Protein AF-A0A645F426-F1 (afdb_monomer)

Organism: NCBI:txid1076179

Secondary structure (DSSP, 8-state):
--SEEEEEEE-TTS-EEEEEEES---SS----EEEEETTEEEEES-SSS-SEEEEETTS-EEEE-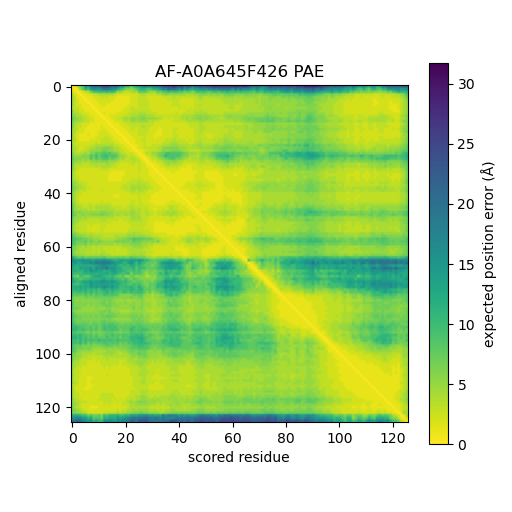S-PPPBTTB----SHHHHHHHHHHTT---SS-HHHHHHHHHHHHHHHHHHHHTS-------

Mean predicted aligned error: 5.45 Å

Solvent-accessible surface area (backbone atoms only — not comparable to full-atom values): 8038 Å² total; per-residue (Å²): 130,79,59,59,50,78,47,81,47,75,48,96,89,69,53,68,52,76,48,77,51,58,80,77,61,88,64,76,94,80,81,51,48,77,48,85,54,99,64,27,37,39,34,32,52,74,43,101,78,34,31,33,38,36,38,39,70,89,70,51,77,49,78,38,80,82,59,78,82,69,45,99,90,52,76,73,91,83,53,60,69,59,49,5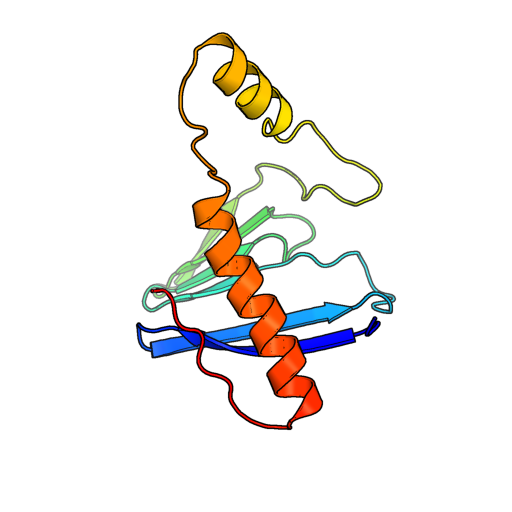2,53,50,20,65,76,68,74,43,83,51,97,77,41,74,74,63,50,48,60,58,50,46,52,54,53,37,51,52,52,20,66,78,68,76,45,93,61,84,77,80,88,124

Sequence (126 aa):
MDDNAICLYKLSGGATGTMTVSWTYYGAEDNSTVLYGTKGIMRIYDDPTYAIKVFTRDGETILFDIDKIQTNDKQTKSGVIDLFVDSLVNNREPEISASEVLKSMRVVLASIESSETGRLVAVNQA

Foldseek 3Di:
DDQKDWDWDADPVRDIDIDIHHPPPPDPDDPKDWDDDPQFIWIALPDPQFRIWTQGPVGDIDGHRDDHDADPVGDDDPCPVVQVVVCVVVVHARPDHPLNVVQVVLVVVQRVVCVVPVDHGDRDSD

pLDDT: mean 90.32, std 8.29, range [58.06, 98.5]

Structure (mmCIF, N/CA/C/O backbone):
data_AF-A0A645F426-F1
#
_entry.id   AF-A0A645F426-F1
#
loop_
_atom_site.group_PDB
_atom_site.id
_atom_site.type_symbol
_atom_site.label_atom_id
_atom_site.label_alt_id
_atom_site.label_comp_id
_atom_site.label_asym_id
_atom_site.label_entity_id
_atom_site.label_seq_id
_atom_site.pdbx_PDB_ins_code
_atom_site.Cartn_x
_atom_site.Cartn_y
_atom_site.Cartn_z
_atom_site.occupancy
_atom_site.B_iso_or_equiv
_atom_site.auth_seq_id
_atom_site.auth_comp_id
_atom_site.auth_asym_id
_atom_site.auth_atom_id
_atom_site.pdbx_PDB_model_num
ATOM 1 N N . MET A 1 1 ? 7.466 7.840 17.915 1.00 58.06 1 MET A N 1
ATOM 2 C CA . MET A 1 1 ? 7.043 7.248 16.634 1.00 58.06 1 MET A CA 1
ATOM 3 C C . MET A 1 1 ? 6.573 5.858 16.995 1.00 58.06 1 MET A C 1
ATOM 5 O O . MET A 1 1 ? 7.298 5.211 17.740 1.00 58.06 1 MET A O 1
ATOM 9 N N . ASP A 1 2 ? 5.359 5.474 16.615 1.00 71.94 2 ASP A N 1
ATOM 10 C CA . ASP A 1 2 ? 4.824 4.171 17.009 1.00 71.94 2 ASP A CA 1
ATOM 11 C C . ASP A 1 2 ? 5.563 3.060 16.263 1.00 71.94 2 ASP A C 1
ATOM 13 O O . ASP A 1 2 ? 5.736 3.129 15.045 1.00 71.94 2 ASP A O 1
ATOM 17 N N . ASP A 1 3 ? 5.983 2.026 16.990 1.00 87.25 3 ASP A N 1
ATOM 18 C CA . ASP A 1 3 ? 6.648 0.864 16.392 1.00 87.25 3 ASP A CA 1
ATOM 19 C C . ASP A 1 3 ? 5.662 -0.016 15.613 1.00 87.25 3 ASP A C 1
ATOM 21 O O . ASP A 1 3 ? 6.073 -0.870 14.832 1.00 87.25 3 ASP A O 1
ATOM 25 N N . ASN A 1 4 ? 4.357 0.169 15.842 1.00 91.94 4 ASN A N 1
ATOM 26 C CA . ASN A 1 4 ? 3.281 -0.628 15.272 1.00 91.94 4 ASN A CA 1
ATOM 27 C C . ASN A 1 4 ? 2.024 0.220 15.055 1.00 91.94 4 ASN A C 1
ATOM 29 O O . ASN A 1 4 ? 1.649 1.001 15.925 1.00 91.94 4 ASN A O 1
ATOM 33 N N . ALA A 1 5 ? 1.323 -0.006 13.947 1.00 93.38 5 ALA A N 1
ATOM 34 C CA . ALA A 1 5 ? 0.027 0.597 13.666 1.00 93.38 5 ALA A CA 1
ATOM 35 C C . ALA A 1 5 ? -0.882 -0.374 12.900 1.00 93.38 5 ALA A C 1
ATOM 37 O O . ALA A 1 5 ? -0.431 -1.108 12.019 1.00 93.38 5 ALA A O 1
ATOM 38 N N . ILE A 1 6 ? -2.180 -0.341 13.214 1.00 95.38 6 ILE A N 1
ATOM 39 C CA . ILE A 1 6 ? -3.240 -0.968 12.418 1.00 95.38 6 ILE A CA 1
ATOM 40 C C . ILE A 1 6 ? -4.241 0.125 12.062 1.00 95.38 6 ILE A C 1
ATOM 42 O O . ILE A 1 6 ? -4.864 0.718 12.941 1.00 95.38 6 ILE A O 1
ATOM 46 N N . CYS A 1 7 ? -4.411 0.381 10.773 1.00 95.75 7 CYS A N 1
ATOM 47 C CA . CYS A 1 7 ? -5.330 1.387 10.267 1.00 95.75 7 CYS A CA 1
ATOM 48 C C . CYS A 1 7 ? -6.493 0.720 9.537 1.00 95.75 7 CYS A C 1
ATOM 50 O O . CYS A 1 7 ? -6.289 -0.203 8.748 1.00 95.75 7 CYS A O 1
ATOM 52 N N . LEU A 1 8 ? -7.710 1.217 9.770 1.00 97.19 8 LEU A N 1
ATOM 53 C CA . LEU A 1 8 ? -8.900 0.844 9.013 1.00 97.19 8 LEU A CA 1
ATOM 54 C C . LEU A 1 8 ? -9.308 2.014 8.126 1.00 97.19 8 LEU A C 1
ATOM 56 O O . LEU A 1 8 ? -9.495 3.132 8.605 1.00 97.19 8 LEU A O 1
ATOM 60 N N . TYR A 1 9 ? -9.490 1.745 6.839 1.00 95.81 9 TYR A N 1
ATOM 61 C CA . TYR A 1 9 ? -9.837 2.760 5.856 1.00 95.81 9 TYR A CA 1
ATOM 62 C C . TYR A 1 9 ? -11.171 2.455 5.190 1.00 95.81 9 TYR A C 1
ATOM 64 O O . TYR A 1 9 ? -11.491 1.304 4.889 1.00 95.81 9 TYR A O 1
ATOM 72 N N . LYS A 1 10 ? -11.920 3.521 4.901 1.00 96.38 10 LYS A N 1
ATOM 73 C CA . LYS A 1 10 ? -13.076 3.511 4.006 1.00 96.38 10 LYS A CA 1
ATOM 74 C C . LYS A 1 10 ? -12.834 4.529 2.899 1.00 96.38 10 LYS A C 1
ATOM 76 O O . LYS A 1 10 ? -12.720 5.723 3.163 1.00 96.38 10 LYS A O 1
ATOM 81 N N . LEU A 1 11 ? -12.754 4.047 1.667 1.00 93.94 11 LEU A N 1
ATOM 82 C CA . LEU A 1 11 ? -12.575 4.872 0.479 1.00 93.94 11 LEU A CA 1
ATOM 83 C C . LEU A 1 11 ? -13.908 5.503 0.054 1.00 93.94 11 LEU A C 1
ATOM 85 O O . LEU A 1 11 ? -14.986 5.002 0.381 1.00 93.94 11 LEU A O 1
ATOM 89 N N . SER A 1 12 ? -13.843 6.586 -0.723 1.00 91.69 12 SER A N 1
ATOM 90 C CA . SER A 1 12 ? -15.025 7.313 -1.221 1.00 91.69 12 SER A CA 1
ATOM 91 C C . SER A 1 12 ? -15.970 6.440 -2.056 1.00 91.69 12 SER A C 1
ATOM 93 O O . SER A 1 12 ? -17.182 6.625 -2.004 1.00 91.69 12 SER A O 1
ATOM 95 N N . GLY A 1 13 ? -15.431 5.443 -2.765 1.00 92.50 13 GLY A N 1
ATOM 96 C CA . GLY A 1 13 ? -16.199 4.439 -3.512 1.00 92.50 13 GLY A CA 1
ATOM 97 C C . GLY A 1 13 ? -16.827 3.334 -2.651 1.00 92.50 13 GLY A C 1
ATOM 98 O O . GLY A 1 13 ? -17.385 2.388 -3.195 1.00 92.50 13 GLY A O 1
ATOM 99 N N . GLY A 1 14 ? -16.712 3.405 -1.322 1.00 94.75 14 GLY A N 1
ATOM 100 C CA . GLY A 1 14 ? -17.290 2.434 -0.387 1.00 94.75 14 GLY A CA 1
ATOM 101 C C . GLY A 1 14 ? -16.425 1.204 -0.106 1.00 94.75 14 GLY A C 1
ATOM 102 O O . GLY A 1 14 ? -16.738 0.463 0.822 1.00 94.75 14 GLY A O 1
ATOM 103 N N . ALA A 1 15 ? -15.330 1.006 -0.844 1.00 96.81 15 ALA A N 1
ATOM 104 C CA . ALA A 1 15 ? -14.346 -0.028 -0.537 1.00 96.81 15 ALA A CA 1
ATOM 105 C C . ALA A 1 15 ? -13.701 0.217 0.836 1.00 96.81 15 ALA A C 1
ATOM 107 O O . ALA A 1 15 ? -13.458 1.361 1.227 1.00 96.81 15 ALA A O 1
ATOM 108 N N . THR A 1 16 ? -13.404 -0.861 1.554 1.00 97.31 16 THR A N 1
ATOM 109 C CA . THR A 1 16 ? -12.758 -0.820 2.869 1.00 97.31 16 THR A CA 1
ATOM 110 C C . THR A 1 16 ? -11.503 -1.670 2.869 1.00 97.31 16 THR A C 1
ATOM 112 O O . THR A 1 16 ? -11.441 -2.675 2.162 1.00 97.31 16 THR A O 1
ATOM 115 N N . GLY A 1 17 ? -10.526 -1.301 3.686 1.00 96.75 17 GLY A N 1
ATOM 116 C CA . GLY A 1 17 ? -9.282 -2.047 3.797 1.00 96.75 17 GLY A CA 1
ATOM 117 C C . GLY A 1 17 ? -8.589 -1.822 5.127 1.00 96.75 17 GLY A C 1
ATOM 118 O O . GLY A 1 17 ? -8.949 -0.923 5.891 1.00 96.75 17 GLY A O 1
ATOM 119 N N . THR A 1 18 ? -7.590 -2.654 5.379 1.00 96.81 18 THR A N 1
ATOM 120 C CA . THR A 1 18 ? -6.707 -2.558 6.536 1.00 96.81 18 THR A CA 1
ATOM 121 C C . THR A 1 18 ? -5.280 -2.334 6.070 1.00 96.81 18 THR A C 1
ATOM 123 O O . THR A 1 18 ? -4.869 -2.897 5.058 1.00 96.81 18 THR A O 1
ATOM 126 N N . MET A 1 19 ? -4.523 -1.554 6.829 1.00 95.25 19 MET A N 1
ATOM 127 C CA . MET A 1 19 ? -3.076 -1.436 6.679 1.00 95.25 19 MET A CA 1
ATOM 128 C C . MET A 1 19 ? -2.433 -1.746 8.021 1.00 95.25 19 MET A C 1
ATOM 130 O O . MET A 1 19 ? -2.863 -1.216 9.044 1.00 95.25 19 MET A O 1
ATOM 134 N N . THR A 1 20 ? -1.408 -2.588 8.009 1.00 94.81 20 THR A N 1
ATOM 135 C CA . THR A 1 20 ? -0.616 -2.907 9.192 1.00 94.81 20 THR A CA 1
ATOM 136 C C . THR A 1 20 ? 0.826 -2.529 8.910 1.00 94.81 20 THR A C 1
ATOM 138 O O . THR A 1 20 ? 1.375 -2.917 7.886 1.00 94.81 20 THR A O 1
ATOM 141 N N . VAL A 1 21 ? 1.419 -1.747 9.806 1.00 93.00 21 VAL A N 1
ATOM 142 C CA . VAL A 1 21 ? 2.833 -1.361 9.760 1.00 93.00 21 VAL A CA 1
ATOM 143 C C . VAL A 1 21 ? 3.457 -1.762 11.084 1.00 93.00 21 VAL A C 1
ATOM 145 O O . VAL A 1 21 ? 2.862 -1.530 12.135 1.00 93.00 21 VAL A O 1
ATOM 148 N N . SER A 1 22 ? 4.631 -2.386 11.040 1.00 92.50 22 SER A N 1
ATOM 149 C CA . SER A 1 22 ? 5.309 -2.881 12.233 1.00 92.50 22 SER A CA 1
ATOM 150 C C . SER A 1 22 ? 6.820 -2.942 12.033 1.00 92.50 22 SER A C 1
ATOM 152 O O . SER A 1 22 ? 7.303 -3.612 11.125 1.00 92.50 22 SER A O 1
ATOM 154 N N . TRP A 1 23 ? 7.564 -2.291 12.924 1.00 90.06 23 TRP A N 1
ATOM 155 C CA . TRP A 1 23 ? 9.017 -2.436 13.067 1.00 90.06 23 TRP A CA 1
ATOM 156 C C . TRP A 1 23 ? 9.405 -3.612 13.968 1.00 90.06 23 TRP A C 1
ATOM 158 O O . TRP A 1 23 ? 10.564 -4.016 14.009 1.00 90.06 23 TRP A O 1
ATOM 168 N N . THR A 1 24 ? 8.435 -4.179 14.688 1.00 91.56 24 THR A N 1
ATOM 169 C CA . THR A 1 24 ? 8.619 -5.337 15.575 1.00 91.56 24 THR A CA 1
ATOM 170 C C . THR A 1 24 ? 7.977 -6.600 15.006 1.00 91.56 24 THR A C 1
ATOM 172 O O . THR A 1 24 ? 7.605 -7.508 15.751 1.00 91.56 24 THR A O 1
ATOM 175 N N . TYR A 1 25 ? 7.826 -6.671 13.684 1.00 88.25 25 TYR A N 1
ATOM 176 C CA . TYR A 1 25 ? 7.414 -7.885 13.001 1.00 88.25 25 TYR A CA 1
ATOM 177 C C . TYR A 1 25 ? 8.626 -8.807 12.864 1.00 88.25 25 TYR A C 1
ATOM 179 O O . TYR A 1 25 ? 9.434 -8.674 11.952 1.00 88.25 25 TYR A O 1
ATOM 187 N N . TYR A 1 26 ? 8.773 -9.744 13.801 1.00 85.62 26 TYR A N 1
ATOM 188 C CA . TYR A 1 26 ? 9.924 -10.659 13.863 1.00 85.62 26 TYR A CA 1
ATOM 189 C C . TYR A 1 26 ? 9.864 -11.821 12.847 1.00 85.62 26 TYR A C 1
ATOM 191 O O . TYR A 1 26 ? 10.589 -12.806 12.988 1.00 85.62 26 TYR A O 1
ATOM 199 N N . GLY A 1 27 ? 8.965 -11.736 11.861 1.00 85.81 27 GLY A N 1
ATOM 200 C CA . GLY A 1 27 ? 8.858 -12.671 10.744 1.00 85.81 27 GLY A CA 1
ATOM 201 C C . GLY A 1 27 ? 9.759 -12.286 9.567 1.00 85.81 27 GLY A C 1
ATOM 202 O O . GLY A 1 27 ? 10.646 -11.444 9.685 1.00 85.81 27 GLY A O 1
ATOM 203 N N . ALA A 1 28 ? 9.523 -12.912 8.412 1.00 83.88 28 ALA A N 1
ATOM 204 C CA . ALA A 1 28 ? 10.105 -12.440 7.155 1.00 83.88 28 ALA A CA 1
ATOM 205 C C . ALA A 1 28 ? 9.573 -11.035 6.827 1.00 83.88 28 ALA A C 1
ATOM 207 O O . ALA A 1 28 ? 8.434 -10.739 7.167 1.00 83.88 28 ALA A O 1
ATOM 208 N N . GLU A 1 29 ? 10.369 -10.190 6.165 1.00 84.00 29 GLU A N 1
ATOM 209 C CA . GLU A 1 29 ? 9.896 -8.874 5.713 1.00 84.00 29 GLU A CA 1
ATOM 210 C C . GLU A 1 29 ? 8.600 -9.029 4.897 1.00 84.00 29 GLU A C 1
ATOM 212 O O . GLU A 1 29 ? 8.565 -9.787 3.925 1.00 84.00 29 GLU A O 1
ATOM 217 N N . ASP A 1 30 ? 7.540 -8.336 5.320 1.00 88.62 30 ASP A N 1
ATOM 218 C CA . ASP A 1 30 ? 6.208 -8.404 4.720 1.00 88.62 30 ASP A CA 1
ATOM 219 C C . ASP A 1 30 ? 5.797 -7.018 4.224 1.00 88.62 30 ASP A C 1
ATOM 221 O O . ASP A 1 30 ? 5.518 -6.106 4.999 1.00 88.62 30 ASP A O 1
ATOM 225 N N . ASN A 1 31 ? 5.763 -6.888 2.903 1.00 90.12 31 ASN A N 1
ATOM 226 C CA . ASN A 1 31 ? 5.275 -5.714 2.184 1.00 90.12 31 ASN A CA 1
ATOM 227 C C . ASN A 1 31 ? 4.159 -6.149 1.214 1.00 90.12 31 ASN A C 1
ATOM 229 O O . ASN A 1 31 ? 4.070 -5.681 0.073 1.00 90.12 31 ASN A O 1
ATOM 233 N N . SER A 1 32 ? 3.358 -7.130 1.632 1.00 94.06 32 SER A N 1
ATOM 234 C CA . SER A 1 32 ? 2.295 -7.696 0.816 1.00 94.06 32 SER A CA 1
ATOM 235 C C . SER A 1 32 ? 1.133 -6.721 0.622 1.00 94.06 32 SER A C 1
ATOM 237 O O . SER A 1 32 ? 0.892 -5.783 1.384 1.00 94.06 32 SER A O 1
ATOM 239 N N . THR A 1 33 ? 0.380 -6.928 -0.452 1.00 96.50 33 THR A N 1
ATOM 240 C CA . THR A 1 33 ? -0.880 -6.227 -0.708 1.00 96.50 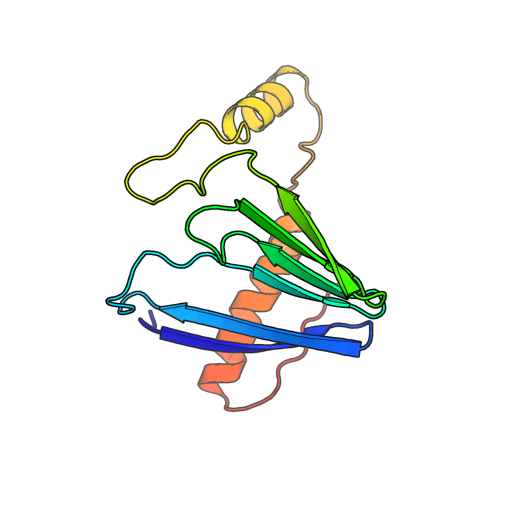33 THR A CA 1
ATOM 241 C C . THR A 1 33 ? -1.896 -7.221 -1.243 1.00 96.50 33 THR A C 1
ATOM 243 O O . THR A 1 33 ? -1.636 -7.931 -2.215 1.00 96.50 33 THR A O 1
ATOM 246 N N . VAL A 1 34 ? -3.081 -7.263 -0.631 1.00 97.88 34 VAL A N 1
ATOM 247 C CA . VAL A 1 34 ? -4.172 -8.141 -1.067 1.00 97.88 34 VAL A CA 1
ATOM 248 C C . VAL A 1 34 ? -5.389 -7.313 -1.452 1.00 97.88 34 VAL A C 1
ATOM 250 O O . VAL A 1 34 ? -5.926 -6.551 -0.651 1.00 97.88 34 VAL A O 1
ATOM 253 N N . LEU A 1 35 ? -5.842 -7.489 -2.691 1.00 98.06 35 LEU A N 1
ATOM 254 C CA . LEU A 1 35 ? -6.997 -6.809 -3.259 1.00 98.06 35 LEU A CA 1
ATOM 255 C C . LEU A 1 35 ? -8.146 -7.803 -3.417 1.00 98.06 35 LEU A C 1
ATOM 257 O O . LEU A 1 35 ? -8.064 -8.758 -4.193 1.00 98.06 35 LEU A O 1
ATOM 261 N N . TYR A 1 36 ? -9.239 -7.546 -2.705 1.00 97.94 36 TYR A N 1
ATOM 262 C CA . TYR A 1 36 ? -10.480 -8.304 -2.819 1.00 97.94 36 TYR A CA 1
ATOM 263 C C . TYR A 1 36 ? -11.432 -7.560 -3.754 1.00 97.94 36 TYR A C 1
ATOM 265 O O . TYR A 1 36 ? -11.891 -6.461 -3.444 1.00 97.94 36 TYR A O 1
ATOM 273 N N . GLY A 1 37 ? -11.712 -8.147 -4.915 1.00 97.31 37 GLY A N 1
ATOM 274 C CA . GLY A 1 37 ? -12.570 -7.560 -5.936 1.00 97.31 37 GLY A CA 1
ATOM 275 C C . GLY A 1 37 ? -13.790 -8.420 -6.250 1.00 97.31 37 GLY A C 1
ATOM 276 O O . GLY A 1 37 ? -13.906 -9.577 -5.858 1.00 97.31 37 GLY A O 1
ATOM 277 N N . THR A 1 38 ? -14.701 -7.869 -7.048 1.00 97.12 38 THR A N 1
ATOM 278 C CA . THR A 1 38 ? -15.913 -8.579 -7.497 1.00 97.12 38 THR A CA 1
ATOM 279 C C . THR A 1 38 ? -15.631 -9.700 -8.502 1.00 97.12 38 THR A C 1
ATOM 281 O O . THR A 1 38 ? -16.490 -10.549 -8.740 1.00 97.12 38 THR A O 1
ATOM 284 N N . LYS A 1 39 ? -14.436 -9.706 -9.106 1.00 97.75 39 LYS A N 1
ATOM 285 C CA . LYS A 1 39 ? -13.994 -10.695 -10.101 1.00 97.75 39 LYS A CA 1
ATOM 286 C C . LYS A 1 39 ? -12.995 -11.714 -9.552 1.00 97.75 39 LYS A C 1
ATOM 288 O O . LYS A 1 39 ? -12.582 -12.598 -10.298 1.00 97.75 39 LYS A O 1
ATOM 293 N N . GLY A 1 40 ? -12.599 -11.595 -8.287 1.00 98.00 40 GLY A N 1
ATOM 294 C CA . GLY A 1 40 ? -11.557 -12.437 -7.718 1.00 98.00 40 GLY A CA 1
ATOM 295 C C . GLY A 1 40 ? -10.690 -11.725 -6.688 1.00 98.00 40 GLY A C 1
ATOM 296 O O . GLY A 1 40 ? -11.002 -10.622 -6.238 1.00 98.00 40 GLY A O 1
ATOM 297 N N . ILE A 1 41 ? -9.587 -12.376 -6.338 1.00 98.50 41 ILE A N 1
ATOM 298 C CA . ILE A 1 41 ? -8.617 -11.918 -5.345 1.00 98.50 41 ILE A CA 1
ATOM 299 C C . ILE A 1 41 ? -7.256 -11.813 -6.019 1.00 98.50 41 ILE A C 1
ATOM 301 O O . ILE A 1 41 ? -6.803 -12.770 -6.645 1.00 98.50 41 ILE A O 1
ATOM 305 N N . MET A 1 42 ? -6.591 -10.674 -5.860 1.00 98.31 42 MET A N 1
ATOM 306 C CA . MET A 1 42 ? -5.201 -10.489 -6.265 1.00 98.31 42 MET A CA 1
ATOM 307 C C . MET A 1 42 ? -4.333 -10.368 -5.020 1.00 98.31 42 MET A C 1
ATOM 309 O O . MET A 1 42 ? -4.622 -9.567 -4.136 1.00 98.31 42 MET A O 1
ATOM 313 N N . ARG A 1 43 ? -3.271 -11.163 -4.956 1.00 97.50 43 ARG A N 1
ATOM 314 C CA . ARG A 1 43 ? -2.270 -11.145 -3.891 1.00 97.50 43 ARG A CA 1
ATOM 315 C C . ARG A 1 43 ? -0.935 -10.749 -4.498 1.00 97.50 43 ARG A C 1
ATOM 317 O O . ARG A 1 43 ? -0.497 -11.401 -5.441 1.00 97.50 43 ARG A O 1
ATOM 324 N N . ILE A 1 44 ? -0.328 -9.694 -3.978 1.00 95.94 44 ILE A N 1
ATOM 325 C CA . ILE A 1 44 ? 0.928 -9.114 -4.450 1.00 95.94 44 ILE A CA 1
ATOM 326 C C . ILE A 1 44 ? 1.946 -9.285 -3.323 1.00 95.94 44 ILE A C 1
ATOM 328 O O . ILE A 1 44 ? 1.685 -8.850 -2.204 1.00 95.94 44 ILE A O 1
ATOM 332 N N . TYR A 1 45 ? 3.060 -9.957 -3.609 1.00 93.06 45 TYR A N 1
ATOM 333 C CA . 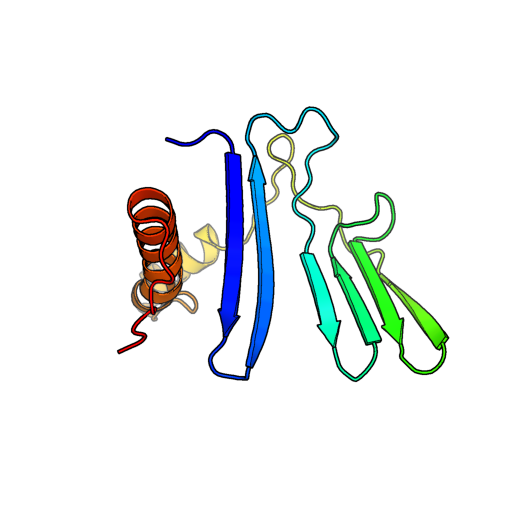TYR A 1 45 ? 4.158 -10.257 -2.677 1.00 93.06 45 TYR A CA 1
ATOM 334 C C . TYR A 1 45 ? 3.763 -10.973 -1.370 1.00 93.06 45 TYR A C 1
ATOM 336 O O . TYR A 1 45 ? 4.499 -10.949 -0.394 1.00 93.06 45 TYR A O 1
ATOM 344 N N . ASP A 1 46 ? 2.617 -11.653 -1.366 1.00 92.31 46 ASP A N 1
ATOM 345 C CA . ASP A 1 46 ? 2.107 -12.484 -0.259 1.00 92.31 46 ASP A CA 1
ATOM 346 C C . ASP A 1 46 ? 2.564 -13.958 -0.368 1.00 92.31 46 ASP A C 1
ATOM 348 O O . ASP A 1 46 ? 2.123 -14.837 0.368 1.00 92.31 46 ASP A O 1
ATOM 352 N N . ASP A 1 47 ? 3.404 -14.273 -1.353 1.00 90.69 47 ASP A N 1
ATOM 353 C CA . ASP A 1 47 ? 3.903 -15.620 -1.610 1.00 90.69 47 ASP A CA 1
ATOM 354 C C . ASP A 1 47 ? 5.423 -15.584 -1.812 1.00 90.69 47 ASP A C 1
ATOM 356 O O . ASP A 1 47 ? 5.923 -14.698 -2.509 1.00 90.69 47 ASP A O 1
ATOM 360 N N . PRO A 1 48 ? 6.180 -16.535 -1.236 1.00 85.38 48 PRO A N 1
ATOM 361 C CA . PRO A 1 48 ? 7.637 -16.546 -1.357 1.00 85.38 48 PRO A CA 1
ATOM 362 C C . PRO A 1 48 ? 8.134 -16.889 -2.771 1.00 85.38 48 PRO A C 1
ATOM 364 O O . PRO A 1 48 ? 9.309 -16.668 -3.072 1.00 85.38 48 PRO A O 1
ATOM 367 N N . THR A 1 49 ? 7.273 -17.472 -3.613 1.00 88.69 49 THR A N 1
ATOM 368 C CA . THR A 1 49 ? 7.602 -17.932 -4.969 1.00 88.69 49 THR A CA 1
ATOM 369 C C . THR A 1 49 ? 7.026 -17.001 -6.025 1.00 88.69 49 THR A C 1
ATOM 371 O O . THR A 1 49 ? 7.752 -16.577 -6.917 1.00 88.69 49 THR A O 1
ATOM 374 N N . TYR A 1 50 ? 5.736 -16.673 -5.929 1.00 92.31 50 TYR A N 1
ATOM 375 C CA . TYR A 1 50 ? 5.036 -15.912 -6.965 1.00 92.31 50 TYR A CA 1
ATOM 376 C C . TYR A 1 50 ? 4.812 -14.462 -6.548 1.00 92.31 50 TYR A C 1
ATOM 378 O O . TYR A 1 50 ? 4.101 -14.184 -5.584 1.00 92.31 50 TYR A O 1
ATOM 386 N N . ALA A 1 51 ? 5.347 -13.527 -7.333 1.00 92.31 51 ALA A N 1
ATOM 387 C CA . ALA A 1 51 ? 5.203 -12.095 -7.087 1.00 92.31 51 ALA A CA 1
ATOM 388 C C . ALA A 1 51 ? 3.734 -11.650 -7.082 1.00 92.31 51 ALA A C 1
ATOM 390 O O . ALA A 1 51 ? 3.340 -10.803 -6.282 1.00 92.31 51 ALA A O 1
ATOM 391 N N . ILE A 1 52 ? 2.914 -12.233 -7.965 1.00 95.69 52 ILE A N 1
ATOM 392 C CA . ILE A 1 52 ? 1.474 -11.977 -8.017 1.00 95.69 52 ILE A CA 1
ATOM 393 C C . ILE A 1 52 ? 0.724 -13.298 -8.192 1.00 95.69 52 ILE A C 1
ATOM 395 O O . ILE A 1 52 ? 1.031 -14.088 -9.087 1.00 95.69 52 ILE A O 1
ATOM 399 N N . LYS A 1 53 ? -0.310 -13.509 -7.374 1.00 97.31 53 LYS A N 1
ATOM 400 C CA . LYS A 1 53 ? -1.298 -14.584 -7.542 1.00 97.31 53 LYS A CA 1
ATOM 401 C C . LYS A 1 53 ? -2.679 -13.983 -7.747 1.00 97.31 53 LYS A C 1
ATOM 403 O O . LYS A 1 53 ? -3.126 -13.176 -6.932 1.00 97.31 53 LYS A O 1
ATOM 408 N N . VAL A 1 54 ? -3.374 -14.399 -8.800 1.00 98.19 54 VAL A N 1
ATOM 409 C CA . VAL A 1 54 ? -4.759 -13.998 -9.066 1.00 98.19 54 VAL A CA 1
ATOM 410 C C . VAL A 1 54 ? -5.655 -15.223 -9.003 1.00 98.19 54 VAL A C 1
ATOM 412 O O . VAL A 1 54 ? -5.467 -16.169 -9.760 1.00 98.19 54 VAL A O 1
ATOM 415 N N . PHE A 1 55 ? -6.644 -15.182 -8.118 1.00 98.25 55 PHE A N 1
ATOM 416 C CA . PHE A 1 55 ? -7.711 -16.172 -8.014 1.00 98.25 55 PHE A CA 1
ATOM 417 C C . PHE A 1 55 ? -8.955 -15.572 -8.644 1.00 98.25 55 PHE A C 1
ATOM 419 O O . PHE A 1 55 ? -9.488 -14.590 -8.124 1.00 98.25 55 PHE A O 1
ATOM 426 N N . THR A 1 56 ? -9.404 -16.111 -9.770 1.00 98.12 56 THR A N 1
ATOM 427 C CA . THR A 1 56 ? -10.600 -15.604 -10.443 1.00 98.12 56 THR A CA 1
ATOM 428 C C . THR A 1 56 ? -11.855 -16.148 -9.770 1.00 98.12 56 THR A C 1
ATOM 430 O O . THR A 1 56 ? -11.849 -17.202 -9.133 1.00 98.12 56 THR A O 1
ATOM 433 N N . ARG A 1 57 ? -12.972 -15.432 -9.920 1.00 97.06 57 ARG A N 1
ATOM 434 C CA . ARG A 1 57 ? -14.282 -15.896 -9.440 1.00 97.06 57 ARG A CA 1
ATOM 435 C C . ARG A 1 57 ? -14.687 -17.241 -10.055 1.00 97.06 57 ARG A C 1
ATOM 437 O O . ARG A 1 57 ? -15.403 -18.002 -9.414 1.00 97.06 57 ARG A O 1
ATOM 444 N N . ASP A 1 58 ? -14.219 -17.519 -11.267 1.00 96.56 58 ASP A N 1
ATOM 445 C CA . ASP A 1 58 ? -14.564 -18.723 -12.021 1.00 96.56 58 ASP A CA 1
ATOM 446 C C . ASP A 1 58 ? -13.658 -19.923 -11.658 1.00 96.56 58 ASP A C 1
ATOM 448 O O . ASP A 1 58 ? -13.798 -21.003 -12.225 1.00 96.56 58 ASP A O 1
ATOM 452 N N . GLY A 1 59 ? -12.767 -19.760 -10.670 1.00 95.69 59 GLY A N 1
ATOM 453 C CA . GLY A 1 59 ? -11.946 -20.832 -10.096 1.00 95.69 59 GLY A CA 1
ATOM 454 C C . GLY A 1 59 ? -10.556 -20.983 -10.716 1.00 95.69 59 GLY A C 1
ATOM 455 O O . GLY A 1 59 ? -9.801 -21.864 -10.306 1.00 95.69 59 GLY A O 1
ATOM 456 N N . GLU A 1 60 ? -10.185 -20.128 -11.669 1.00 97.75 60 GLU A N 1
ATOM 457 C CA . GLU A 1 60 ? -8.842 -20.137 -12.249 1.00 97.75 60 GLU A CA 1
ATOM 458 C C . GLU A 1 60 ? -7.824 -19.500 -11.300 1.00 97.75 60 GLU A C 1
ATOM 460 O O . GLU A 1 60 ? -8.122 -18.559 -10.560 1.00 97.75 60 GLU A O 1
ATOM 465 N N . THR A 1 61 ? -6.591 -20.000 -11.353 1.00 97.94 61 THR A N 1
ATOM 466 C CA . THR A 1 61 ? -5.448 -19.417 -10.648 1.00 97.94 61 THR A CA 1
ATOM 467 C C . THR A 1 61 ? -4.391 -19.019 -11.665 1.00 97.94 61 THR A C 1
ATOM 469 O O . THR A 1 61 ? -3.925 -19.854 -12.437 1.00 97.94 61 THR A O 1
ATOM 472 N N . ILE A 1 62 ? -4.007 -17.747 -11.648 1.00 97.06 62 ILE A N 1
ATOM 473 C CA . ILE A 1 62 ? -2.973 -17.183 -12.516 1.00 97.06 62 ILE A CA 1
ATOM 474 C C . ILE A 1 62 ? -1.789 -16.791 -11.636 1.00 97.06 62 ILE A C 1
ATOM 476 O O . ILE A 1 62 ? -1.956 -16.085 -10.638 1.00 97.06 62 ILE A O 1
ATOM 480 N N . LEU A 1 63 ? -0.601 -17.269 -11.999 1.00 96.88 63 LEU A N 1
ATOM 481 C CA . LEU A 1 63 ? 0.628 -17.112 -11.229 1.00 96.88 63 LEU A CA 1
ATOM 482 C C . LEU A 1 63 ? 1.641 -16.327 -12.061 1.00 96.88 63 LEU A C 1
ATOM 484 O O . LEU A 1 63 ? 1.962 -16.731 -13.178 1.00 96.88 63 LEU A O 1
ATOM 488 N N . PHE A 1 64 ? 2.137 -15.218 -11.517 1.00 93.94 64 PHE A N 1
ATOM 489 C CA . PHE A 1 64 ? 3.161 -14.397 -12.155 1.00 93.94 64 PHE A CA 1
ATOM 490 C C . PHE A 1 64 ? 4.488 -14.543 -11.412 1.00 93.94 64 PHE A C 1
ATOM 492 O O . PHE A 1 64 ? 4.598 -14.184 -10.236 1.00 93.94 64 PHE A O 1
ATOM 499 N N . ASP A 1 65 ? 5.488 -15.043 -12.133 1.00 89.56 65 ASP A N 1
ATOM 500 C CA . ASP A 1 65 ? 6.891 -15.111 -11.723 1.00 89.56 65 ASP A CA 1
ATOM 501 C C . ASP A 1 65 ? 7.670 -14.063 -12.529 1.00 89.56 65 ASP A C 1
ATOM 503 O O . ASP A 1 65 ? 8.153 -14.333 -13.627 1.00 89.56 65 ASP A O 1
ATOM 507 N N . ILE A 1 66 ? 7.623 -12.817 -12.054 1.00 80.50 66 ILE A N 1
ATOM 508 C CA . ILE A 1 66 ? 8.206 -11.651 -12.733 1.00 80.50 66 ILE A CA 1
ATOM 509 C C . ILE A 1 66 ? 9.493 -11.214 -12.039 1.00 80.50 66 ILE A C 1
ATOM 511 O O . ILE A 1 66 ? 10.560 -11.358 -12.619 1.00 80.50 66 ILE A O 1
ATOM 515 N N . ASP A 1 67 ? 9.396 -10.741 -10.795 1.00 74.12 67 ASP A N 1
ATOM 516 C CA . ASP A 1 67 ? 10.522 -10.284 -9.984 1.00 74.12 67 ASP A CA 1
ATOM 517 C C . ASP A 1 67 ? 10.209 -10.450 -8.493 1.00 74.12 67 ASP A C 1
ATOM 519 O O . ASP A 1 67 ? 9.053 -10.400 -8.066 1.00 74.12 67 ASP A O 1
ATOM 523 N N . LYS A 1 68 ? 11.254 -10.625 -7.680 1.00 70.94 68 LYS A N 1
ATOM 524 C CA . LYS A 1 68 ? 11.110 -10.628 -6.220 1.00 70.94 68 LYS A CA 1
ATOM 525 C C . LYS A 1 68 ? 10.910 -9.212 -5.712 1.00 70.94 68 LYS A C 1
ATOM 527 O O . LYS A 1 68 ? 11.475 -8.263 -6.253 1.00 70.94 68 LYS A O 1
ATOM 532 N N . ILE A 1 69 ? 10.164 -9.096 -4.618 1.00 74.50 69 ILE A N 1
ATOM 533 C CA . ILE A 1 69 ? 10.065 -7.827 -3.916 1.00 74.50 69 ILE A CA 1
ATOM 534 C C . ILE A 1 69 ? 11.459 -7.334 -3.516 1.00 74.50 69 ILE A C 1
ATOM 536 O O . ILE A 1 69 ? 12.297 -8.117 -3.059 1.00 74.50 69 ILE A O 1
ATOM 540 N N . GLN A 1 70 ? 11.714 -6.041 -3.716 1.00 72.50 70 GLN A N 1
ATOM 541 C CA . GLN A 1 70 ? 12.907 -5.417 -3.162 1.00 72.50 70 GLN A CA 1
ATOM 542 C C . GLN A 1 70 ? 12.789 -5.414 -1.643 1.00 72.50 70 GLN A C 1
ATOM 544 O O . GLN A 1 70 ? 11.775 -4.983 -1.100 1.00 72.50 70 GLN A O 1
ATOM 549 N N . THR A 1 71 ? 13.829 -5.891 -0.977 1.00 74.81 71 THR A N 1
ATOM 550 C CA . THR A 1 71 ? 13.928 -5.844 0.481 1.00 74.81 71 THR A CA 1
ATOM 551 C C . THR A 1 71 ? 14.825 -4.691 0.890 1.00 74.81 71 THR A C 1
ATOM 553 O O . THR A 1 71 ? 15.583 -4.153 0.072 1.00 74.81 71 THR A O 1
ATOM 556 N N . ASN A 1 72 ? 14.809 -4.353 2.175 1.00 73.62 72 ASN A N 1
ATOM 557 C CA . ASN A 1 72 ? 15.741 -3.360 2.715 1.00 73.62 72 ASN A CA 1
ATOM 558 C C . ASN A 1 72 ? 17.220 -3.756 2.518 1.00 73.62 72 ASN A C 1
ATOM 560 O O . ASN A 1 72 ? 18.081 -2.885 2.424 1.00 73.62 72 ASN A O 1
ATOM 564 N N . ASP A 1 73 ? 17.512 -5.052 2.370 1.00 74.38 73 ASP A N 1
ATOM 565 C CA . ASP A 1 73 ? 18.865 -5.565 2.119 1.00 74.38 73 ASP A CA 1
ATOM 566 C C . ASP A 1 73 ? 19.269 -5.565 0.635 1.00 74.38 73 ASP A C 1
ATOM 568 O O . ASP A 1 73 ? 20.459 -5.595 0.307 1.00 74.38 73 ASP A O 1
ATOM 572 N N . LYS A 1 74 ? 18.297 -5.609 -0.286 1.00 77.62 74 LYS A N 1
ATOM 573 C CA . LYS A 1 74 ? 18.534 -5.780 -1.727 1.00 77.62 74 LYS A CA 1
ATOM 574 C C . LYS A 1 74 ? 17.584 -4.909 -2.539 1.00 77.62 74 LYS A C 1
ATOM 576 O O . LYS A 1 74 ? 16.529 -5.358 -2.987 1.00 77.62 74 LYS A O 1
ATOM 581 N N . GLN A 1 75 ? 18.019 -3.679 -2.784 1.00 74.56 75 GLN A N 1
ATOM 582 C CA . GLN A 1 75 ? 17.303 -2.709 -3.607 1.00 74.56 75 GLN A CA 1
ATOM 583 C C . GLN A 1 75 ? 17.884 -2.653 -5.024 1.00 74.56 75 GLN A C 1
ATOM 585 O O . GLN A 1 75 ? 19.101 -2.648 -5.219 1.00 74.56 75 GLN A O 1
ATOM 590 N N . THR A 1 76 ? 17.010 -2.599 -6.027 1.00 78.94 76 THR A N 1
ATOM 591 C CA . THR A 1 76 ? 17.377 -2.308 -7.420 1.00 78.94 76 THR A CA 1
ATOM 592 C C . THR A 1 76 ? 16.871 -0.918 -7.797 1.00 78.94 76 THR A C 1
ATOM 594 O O . THR A 1 76 ? 16.046 -0.325 -7.101 1.00 78.94 76 THR A O 1
ATOM 597 N N . LYS A 1 77 ? 17.397 -0.334 -8.878 1.00 81.50 77 LYS A N 1
ATOM 598 C CA . LYS A 1 77 ? 16.988 1.014 -9.292 1.00 81.50 77 LYS A CA 1
ATOM 599 C C . LYS A 1 77 ? 15.489 1.031 -9.609 1.00 81.50 77 LYS A C 1
ATOM 601 O O . LYS A 1 77 ? 15.060 0.375 -10.548 1.00 81.50 77 LYS A O 1
ATOM 606 N N . SER A 1 78 ? 14.717 1.817 -8.857 1.00 82.81 78 SER A N 1
ATOM 607 C CA . SER A 1 78 ? 13.271 1.991 -9.067 1.00 82.81 78 SER A CA 1
ATOM 608 C C . SER A 1 78 ? 12.925 2.864 -10.278 1.00 82.81 78 SER A C 1
ATOM 610 O O . SER A 1 78 ? 11.764 2.954 -10.657 1.00 82.81 78 SER A O 1
ATOM 612 N N . GLY A 1 79 ? 13.912 3.565 -10.847 1.00 88.00 79 GLY A N 1
ATOM 613 C CA . GLY A 1 79 ? 13.721 4.547 -11.918 1.00 88.00 79 GLY A CA 1
ATOM 614 C C . GLY A 1 79 ? 13.224 5.917 -11.441 1.00 88.00 79 GLY A C 1
ATOM 615 O O . GLY A 1 79 ? 13.233 6.862 -12.220 1.00 88.00 79 GLY A O 1
ATOM 616 N N . VAL A 1 80 ? 12.858 6.077 -10.161 1.00 88.44 80 VAL A N 1
ATOM 617 C CA . VAL A 1 80 ? 12.333 7.350 -9.625 1.00 88.44 80 VAL A CA 1
ATOM 618 C C . VAL A 1 80 ? 13.373 8.473 -9.695 1.00 88.44 80 VAL A C 1
ATOM 620 O O . VAL A 1 80 ? 13.049 9.591 -10.088 1.00 88.44 80 VAL A O 1
ATOM 623 N N . ILE A 1 81 ? 14.632 8.182 -9.349 1.00 89.50 81 ILE A N 1
ATOM 624 C CA . ILE A 1 81 ? 15.726 9.166 -9.417 1.00 89.50 81 ILE A CA 1
ATOM 625 C C . ILE A 1 81 ? 16.004 9.555 -10.872 1.00 89.50 81 ILE A C 1
ATOM 627 O O . ILE A 1 81 ? 16.166 10.736 -11.169 1.00 89.50 81 ILE A O 1
ATOM 631 N N . ASP A 1 82 ? 16.019 8.575 -11.776 1.00 91.50 82 ASP A N 1
ATOM 632 C CA . ASP A 1 82 ? 16.250 8.816 -13.201 1.00 91.50 82 ASP A CA 1
ATOM 633 C C . ASP A 1 82 ? 15.123 9.688 -13.786 1.00 91.50 82 ASP A C 1
ATOM 635 O O . ASP A 1 82 ? 15.398 10.678 -14.462 1.00 91.50 82 ASP A O 1
ATOM 639 N N . LEU A 1 83 ? 13.862 9.398 -13.438 1.00 90.94 83 LEU A N 1
ATOM 640 C CA . LEU A 1 83 ? 12.694 10.192 -13.831 1.00 90.94 83 LEU A CA 1
ATOM 641 C C . LEU A 1 83 ? 12.757 11.627 -13.290 1.00 90.94 83 LEU A C 1
ATOM 643 O O . LEU A 1 83 ? 12.402 12.574 -13.995 1.00 90.94 83 LEU A O 1
ATOM 647 N N . PHE A 1 84 ? 13.214 11.800 -12.048 1.00 90.38 84 PHE A N 1
ATOM 648 C CA . PHE A 1 84 ? 13.393 13.115 -11.439 1.00 90.38 84 PHE A CA 1
ATOM 649 C C . PHE A 1 84 ? 14.444 13.944 -12.188 1.00 90.38 84 PHE A C 1
ATOM 651 O O . PHE A 1 84 ? 14.174 15.086 -12.560 1.00 90.38 84 PHE A O 1
ATOM 658 N N . VAL A 1 85 ? 15.616 13.362 -12.462 1.00 93.19 85 VAL A N 1
ATOM 659 C CA . VAL A 1 85 ? 16.682 14.033 -13.221 1.00 93.19 85 VAL A CA 1
ATOM 660 C C . VAL A 1 85 ? 16.208 14.377 -14.632 1.00 93.19 85 VAL A C 1
ATOM 662 O O . VAL A 1 85 ? 16.398 15.505 -15.081 1.00 93.19 85 VAL A O 1
ATOM 665 N N . ASP A 1 86 ? 15.540 13.447 -15.312 1.00 93.88 86 ASP A N 1
ATOM 666 C CA . ASP A 1 86 ? 15.002 13.671 -16.653 1.00 93.88 86 ASP A CA 1
ATOM 667 C C . ASP A 1 86 ? 13.948 14.792 -16.683 1.00 93.88 86 ASP A C 1
ATOM 669 O O . ASP A 1 86 ? 13.925 15.604 -17.610 1.00 93.88 86 ASP A O 1
ATOM 673 N N . SER A 1 87 ? 13.121 14.894 -15.637 1.00 93.88 87 SER A N 1
ATOM 674 C CA . SER A 1 87 ? 12.132 15.970 -15.495 1.00 93.88 87 SER A CA 1
ATOM 675 C C . SER A 1 87 ? 12.792 17.348 -15.389 1.00 93.88 87 SER A C 1
ATOM 677 O O . SER A 1 87 ? 12.348 18.296 -16.040 1.00 93.88 87 SER A O 1
ATOM 679 N N . LEU A 1 88 ? 13.896 17.447 -14.637 1.00 93.19 88 LEU A N 1
ATOM 680 C CA . LEU A 1 88 ? 14.689 18.676 -14.519 1.00 93.19 88 LEU A CA 1
ATOM 681 C C . LEU A 1 88 ? 15.373 19.051 -15.837 1.00 93.19 88 LEU A C 1
ATOM 683 O O . LEU A 1 88 ? 15.325 20.210 -16.243 1.00 93.19 88 LEU A O 1
ATOM 687 N N . VAL A 1 89 ? 16.004 18.080 -16.505 1.00 97.00 89 VAL A N 1
ATOM 688 C CA . VAL A 1 89 ? 16.747 18.309 -17.756 1.00 97.00 89 VAL A CA 1
ATOM 689 C C . VAL A 1 89 ? 15.814 18.748 -18.884 1.00 97.00 89 VAL A C 1
ATOM 691 O O . VAL A 1 89 ? 16.146 19.670 -19.625 1.00 97.00 89 VAL A O 1
ATOM 694 N N . ASN A 1 90 ? 14.641 18.121 -19.000 1.00 96.50 90 ASN A N 1
ATOM 695 C CA . ASN A 1 90 ? 13.696 18.389 -20.086 1.00 96.50 90 ASN A CA 1
ATOM 696 C C . ASN A 1 90 ? 12.626 19.434 -19.737 1.00 96.50 90 ASN A C 1
ATOM 698 O O . ASN A 1 90 ? 11.735 19.674 -20.551 1.00 96.50 90 ASN A O 1
ATOM 702 N N . ASN A 1 91 ? 12.692 20.047 -18.550 1.00 93.06 91 ASN A N 1
ATOM 703 C CA . ASN A 1 91 ? 11.700 21.006 -18.056 1.00 93.06 91 ASN A CA 1
ATOM 704 C C . ASN A 1 91 ? 10.252 20.500 -18.220 1.00 93.06 91 ASN A C 1
ATOM 706 O O . ASN A 1 91 ? 9.377 21.202 -18.736 1.00 93.06 91 ASN A O 1
ATOM 710 N N . ARG A 1 92 ? 10.018 19.249 -17.814 1.00 91.12 92 ARG A N 1
ATOM 711 C CA . ARG A 1 92 ? 8.699 18.605 -17.824 1.00 91.12 92 ARG A CA 1
ATOM 712 C C . ARG A 1 92 ? 8.247 18.331 -16.399 1.00 91.12 92 ARG A C 1
ATOM 714 O O . ARG A 1 92 ? 9.073 18.077 -15.525 1.00 91.12 92 ARG A O 1
ATOM 721 N N . GLU A 1 93 ? 6.940 18.348 -16.168 1.00 87.81 93 GLU A N 1
ATOM 722 C CA 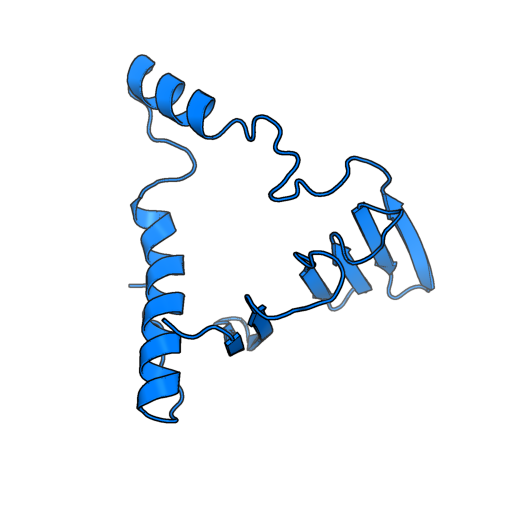. GLU A 1 93 ? 6.425 17.905 -14.876 1.00 87.81 93 GLU A CA 1
ATOM 723 C C . GLU A 1 93 ? 6.677 16.399 -14.685 1.00 87.81 93 GLU A C 1
ATOM 725 O O . GLU A 1 93 ? 6.502 15.617 -15.630 1.00 87.81 93 GLU A O 1
ATOM 730 N N . PRO A 1 94 ? 7.098 15.977 -13.478 1.00 85.81 94 PRO A N 1
ATOM 731 C CA . PRO A 1 94 ? 7.227 14.566 -13.163 1.00 85.81 94 PRO A CA 1
ATOM 732 C C . PRO A 1 94 ? 5.842 13.917 -13.098 1.00 85.81 94 PRO A C 1
ATOM 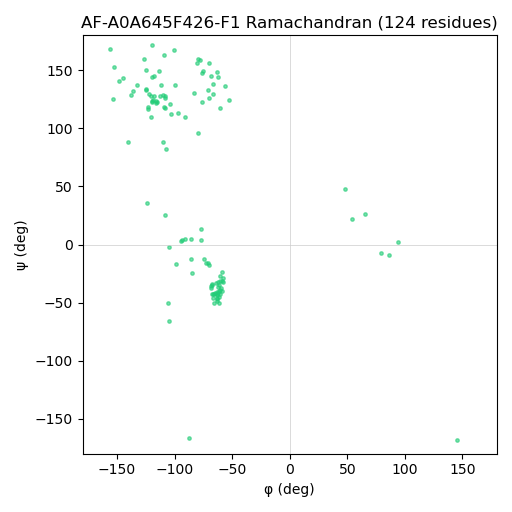734 O O . PRO A 1 94 ? 4.888 14.511 -12.601 1.00 85.81 94 PRO A O 1
ATOM 737 N N . GLU A 1 95 ? 5.751 12.657 -13.526 1.00 82.62 95 GLU A N 1
ATOM 738 C CA . GLU A 1 95 ? 4.505 11.872 -13.446 1.00 82.62 95 GLU A CA 1
ATOM 739 C C . GLU A 1 95 ? 4.010 11.709 -12.001 1.00 82.62 95 GLU A C 1
ATOM 741 O O . GLU A 1 95 ? 2.815 11.570 -11.752 1.00 82.62 95 GLU A O 1
ATOM 746 N N . ILE A 1 96 ? 4.940 11.760 -11.045 1.00 81.50 96 ILE A N 1
ATOM 747 C CA . ILE A 1 96 ? 4.671 11.738 -9.611 1.00 81.50 96 ILE A CA 1
ATOM 748 C C . ILE A 1 96 ? 5.001 13.126 -9.063 1.00 81.50 96 ILE A C 1
ATOM 750 O O . ILE A 1 96 ? 6.132 13.409 -8.660 1.00 81.50 96 ILE A O 1
ATOM 754 N N . SER A 1 97 ? 4.017 14.019 -9.094 1.00 81.88 97 SER A N 1
ATOM 755 C CA . SER A 1 97 ? 4.167 15.381 -8.590 1.00 81.88 97 SER A CA 1
ATOM 756 C C . SER A 1 97 ? 4.092 15.436 -7.059 1.00 81.88 97 SER A C 1
ATOM 758 O O . SER A 1 97 ? 3.509 14.575 -6.394 1.00 81.88 97 SER A O 1
ATOM 760 N N . ALA A 1 98 ? 4.632 16.508 -6.476 1.00 80.00 98 ALA A N 1
ATOM 761 C CA . ALA A 1 98 ? 4.511 16.753 -5.039 1.00 80.00 98 ALA A CA 1
ATOM 762 C C . ALA A 1 98 ? 3.044 16.906 -4.590 1.00 80.00 98 ALA A C 1
ATOM 764 O O . ALA A 1 98 ? 2.701 16.526 -3.470 1.00 80.00 98 ALA A O 1
ATOM 765 N N . SER A 1 99 ? 2.165 17.430 -5.454 1.00 84.62 99 SER A N 1
ATOM 766 C CA . SER A 1 99 ? 0.741 17.586 -5.144 1.00 84.62 99 SER A CA 1
ATOM 767 C C . SER A 1 99 ? 0.018 16.245 -5.013 1.00 84.62 99 SER A C 1
ATOM 769 O O . SER A 1 99 ? -0.852 16.114 -4.154 1.00 84.62 99 SER A O 1
ATOM 771 N N . GLU A 1 100 ? 0.410 15.226 -5.780 1.00 84.81 100 GLU A N 1
ATOM 772 C CA . GLU A 1 100 ? -0.141 13.875 -5.628 1.00 84.81 100 GLU A CA 1
ATOM 773 C C . GLU A 1 100 ? 0.289 13.229 -4.302 1.00 84.81 100 GLU A C 1
ATOM 775 O O . GLU A 1 100 ? -0.527 12.603 -3.624 1.00 84.81 100 GLU A O 1
ATOM 780 N N . VAL A 1 101 ? 1.527 13.467 -3.853 1.00 86.38 101 VAL A N 1
ATOM 781 C CA . VAL A 1 101 ? 2.029 12.963 -2.559 1.00 86.38 101 VAL A CA 1
ATOM 782 C C . VAL A 1 101 ? 1.243 13.530 -1.372 1.00 86.38 101 VAL A C 1
ATOM 784 O O . VAL A 1 101 ? 1.040 12.833 -0.372 1.00 86.38 101 VAL A O 1
ATOM 787 N N . LEU A 1 102 ? 0.737 14.766 -1.476 1.00 88.75 102 LEU A N 1
ATOM 788 C CA . LEU A 1 102 ? -0.071 15.377 -0.414 1.00 88.75 102 LEU A CA 1
ATOM 789 C C . LEU A 1 102 ? -1.316 14.547 -0.081 1.00 88.75 102 LEU A C 1
ATOM 791 O O . LEU A 1 102 ? -1.719 14.512 1.081 1.00 88.75 102 LEU A O 1
ATOM 795 N N . LYS A 1 103 ? -1.904 13.846 -1.057 1.00 88.88 103 LYS A N 1
ATOM 796 C CA . LYS A 1 103 ? -3.078 12.991 -0.824 1.00 88.88 103 LYS A CA 1
ATOM 797 C C . LYS A 1 103 ? -2.746 11.851 0.137 1.00 88.88 103 LYS A C 1
ATOM 799 O O . LYS A 1 103 ? -3.486 11.635 1.096 1.00 88.88 103 LYS A O 1
ATOM 804 N N . SER A 1 104 ? -1.612 11.180 -0.068 1.00 90.38 104 SER A N 1
ATOM 805 C CA . SER A 1 104 ? -1.123 10.114 0.815 1.00 90.38 104 SER A CA 1
ATOM 806 C C . SER A 1 104 ? -0.720 10.654 2.187 1.00 90.38 104 SER A C 1
ATOM 808 O O . SER A 1 104 ? -1.091 10.083 3.210 1.00 90.38 104 SER A O 1
ATOM 810 N N . MET A 1 105 ? -0.038 11.803 2.233 1.00 92.50 105 MET A N 1
ATOM 811 C CA . MET A 1 105 ? 0.353 12.437 3.498 1.00 92.50 105 MET A CA 1
ATOM 812 C C . MET A 1 105 ? -0.853 12.801 4.370 1.00 92.50 105 MET A C 1
ATOM 814 O O . MET A 1 105 ? -0.816 12.599 5.581 1.00 92.50 105 MET A O 1
ATOM 818 N N . ARG A 1 106 ? -1.952 13.277 3.773 1.00 93.31 106 ARG A N 1
ATOM 819 C CA . ARG A 1 106 ? -3.195 13.557 4.510 1.00 93.31 106 ARG A CA 1
ATOM 820 C C . ARG A 1 106 ? -3.780 12.302 5.162 1.00 93.31 106 ARG A C 1
ATOM 822 O O . ARG A 1 106 ? -4.313 12.399 6.262 1.00 93.31 106 ARG A O 1
ATOM 829 N N . VAL A 1 107 ? -3.657 11.133 4.528 1.00 94.00 107 VAL A N 1
ATOM 830 C CA . VAL A 1 107 ? -4.089 9.853 5.121 1.00 94.00 107 VAL A CA 1
ATOM 831 C C . VAL A 1 107 ? -3.221 9.488 6.327 1.00 94.00 107 VAL A C 1
ATOM 833 O O . VAL A 1 107 ? -3.759 9.089 7.358 1.00 94.00 107 VAL A O 1
ATOM 836 N N . VAL A 1 108 ? -1.900 9.674 6.231 1.00 92.81 108 VAL A N 1
ATOM 837 C CA . VAL A 1 108 ? -0.976 9.421 7.350 1.00 92.81 108 VAL A CA 1
ATOM 838 C C . VAL A 1 108 ? -1.302 10.332 8.534 1.00 92.81 108 VAL A C 1
ATOM 840 O O . VAL A 1 108 ? -1.510 9.843 9.642 1.00 92.81 108 VAL A O 1
ATOM 843 N N . LEU A 1 109 ? -1.434 11.640 8.302 1.00 94.25 109 LEU A N 1
ATOM 844 C CA . LEU A 1 109 ? -1.774 12.604 9.354 1.00 94.25 109 LEU A CA 1
ATOM 845 C C . LEU A 1 109 ? -3.132 12.296 10.001 1.00 94.25 109 LEU A C 1
ATOM 847 O O . LEU A 1 109 ? -3.241 12.303 11.224 1.00 94.25 109 LEU A O 1
ATOM 851 N N . ALA A 1 110 ? -4.141 11.940 9.202 1.00 95.38 110 ALA A N 1
ATOM 852 C 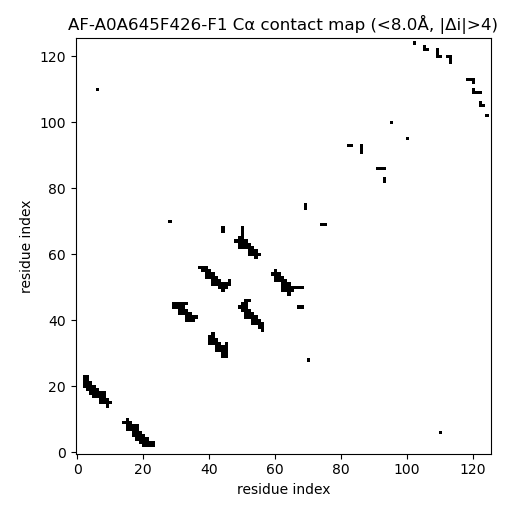CA . ALA A 1 110 ? -5.447 11.540 9.721 1.00 95.38 110 ALA A CA 1
ATOM 853 C C . ALA A 1 110 ? -5.386 10.249 10.554 1.00 95.38 110 ALA A C 1
ATOM 855 O O . ALA A 1 110 ? -6.139 10.106 11.514 1.00 95.38 110 ALA A O 1
ATOM 856 N N . SER A 1 111 ? -4.497 9.305 10.218 1.00 94.62 111 SER A N 1
ATOM 857 C CA . SER A 1 111 ? -4.319 8.085 11.016 1.00 94.62 111 SER A CA 1
ATOM 858 C C . SER A 1 111 ? -3.693 8.368 12.385 1.00 94.62 111 SER A C 1
ATOM 860 O O . SER A 1 111 ? -4.107 7.763 13.373 1.00 94.62 111 SER A O 1
ATOM 862 N N . ILE A 1 112 ? -2.777 9.340 12.459 1.00 94.19 112 ILE A N 1
ATOM 863 C CA . ILE A 1 112 ? -2.189 9.814 13.719 1.00 94.19 112 ILE A CA 1
ATOM 864 C C . ILE A 1 112 ? -3.272 10.483 14.575 1.00 94.19 112 ILE A C 1
ATOM 866 O O . ILE A 1 112 ? -3.482 10.076 15.714 1.00 94.19 112 ILE A O 1
ATOM 870 N N . GLU A 1 113 ? -4.039 11.420 14.008 1.00 96.00 113 GLU A N 1
ATOM 871 C CA . GLU A 1 113 ? -5.154 12.073 14.715 1.00 96.00 113 GLU A CA 1
ATOM 872 C C . GLU A 1 113 ? -6.204 11.052 15.194 1.00 96.00 113 GLU A C 1
ATOM 874 O O . GLU A 1 113 ? -6.728 11.143 16.306 1.00 96.00 113 GLU A O 1
ATOM 879 N N . SER A 1 114 ? -6.506 10.042 14.375 1.00 96.94 114 SER A N 1
ATOM 880 C CA . SER A 1 114 ? -7.434 8.967 14.734 1.00 96.94 114 SER A CA 1
ATOM 881 C C . SER A 1 114 ? -6.935 8.157 15.933 1.00 96.94 114 SER A C 1
ATOM 883 O O . SER A 1 114 ? -7.725 7.865 16.833 1.00 96.94 114 SER A O 1
ATOM 885 N N . SER A 1 115 ? -5.633 7.853 15.978 1.00 95.62 115 SER A N 1
ATOM 886 C CA . SER A 1 115 ? -4.980 7.162 17.097 1.00 95.62 115 SER A CA 1
ATOM 887 C C . SER A 1 115 ? -5.055 7.983 18.389 1.00 95.62 115 SER A C 1
ATOM 889 O O . SER A 1 115 ? -5.478 7.477 19.427 1.00 95.62 115 SER A O 1
ATOM 891 N N . GLU A 1 116 ? -4.736 9.278 18.315 1.00 96.00 116 GLU A N 1
ATOM 892 C CA . GLU A 1 116 ? -4.734 10.183 19.471 1.00 96.00 116 GLU A CA 1
ATOM 893 C C . GLU A 1 116 ? -6.139 10.436 20.037 1.00 96.00 116 GLU A C 1
ATOM 895 O O . GLU A 1 116 ? -6.317 10.587 21.247 1.00 96.00 116 GLU A O 1
ATOM 900 N N . THR A 1 117 ? -7.152 10.491 19.170 1.00 97.50 117 THR A N 1
ATOM 901 C CA . THR A 1 117 ? -8.523 10.860 19.556 1.00 97.50 117 THR A CA 1
ATOM 902 C C . THR A 1 117 ? -9.452 9.667 19.775 1.00 97.50 117 THR A C 1
ATOM 904 O O . THR A 1 117 ? -10.529 9.834 20.356 1.00 97.50 117 THR A O 1
ATOM 907 N N . GLY A 1 118 ? -9.082 8.478 19.291 1.00 96.50 118 GLY A N 1
ATOM 908 C CA . GLY A 1 118 ? -9.933 7.288 19.292 1.00 96.50 118 GLY A CA 1
ATOM 909 C C . GLY A 1 118 ? -11.175 7.420 18.403 1.00 96.50 118 GLY A C 1
ATOM 910 O O . GLY A 1 118 ? -12.209 6.812 18.688 1.00 96.50 118 GLY A O 1
ATOM 911 N N . ARG A 1 119 ? -11.125 8.260 17.359 1.00 97.19 119 ARG A N 1
ATOM 912 C CA . ARG A 1 119 ? -12.271 8.578 16.487 1.00 97.19 119 ARG A CA 1
ATOM 913 C C . ARG A 1 119 ? -11.953 8.357 15.016 1.00 97.19 119 ARG A C 1
ATOM 915 O O . ARG A 1 119 ? -10.801 8.367 14.597 1.00 97.19 119 ARG A O 1
ATOM 922 N N . LEU A 1 120 ? -13.007 8.203 14.216 1.00 96.00 120 LEU A N 1
ATOM 923 C CA . LEU A 1 120 ? -12.904 8.232 12.759 1.00 96.00 120 LEU A CA 1
ATOM 924 C C . LEU A 1 120 ? -12.597 9.659 12.287 1.00 96.00 120 LEU A C 1
ATOM 926 O O . LEU A 1 120 ? -13.351 10.582 12.594 1.00 96.00 120 LEU A O 1
ATOM 930 N N . VAL A 1 121 ? -11.527 9.810 11.506 1.00 97.38 121 VAL A N 1
ATOM 931 C CA . VAL A 1 121 ? -11.104 11.084 10.909 1.00 97.38 121 VAL A CA 1
ATOM 932 C C . VAL A 1 121 ? -11.377 11.047 9.406 1.00 97.38 121 VAL A C 1
ATOM 934 O O . VAL A 1 121 ? -10.970 10.119 8.707 1.00 97.38 121 VAL A O 1
ATOM 937 N N . ALA A 1 122 ? -12.100 12.047 8.900 1.00 95.81 122 ALA A N 1
ATOM 938 C CA . ALA A 1 122 ? -12.377 12.178 7.474 1.00 95.81 122 ALA A CA 1
ATOM 939 C C . ALA A 1 122 ? -11.199 12.852 6.761 1.00 95.81 122 ALA A C 1
ATOM 941 O O . ALA A 1 122 ? -10.747 13.922 7.162 1.00 95.81 122 ALA A O 1
ATOM 942 N N . VAL A 1 123 ? -10.729 12.254 5.665 1.00 94.00 123 VAL A N 1
ATOM 943 C CA . VAL A 1 123 ? -9.645 12.822 4.855 1.00 94.00 123 VAL A CA 1
ATOM 944 C C . VAL A 1 123 ? -10.239 13.704 3.758 1.00 94.00 123 VAL A C 1
ATOM 946 O O . VAL A 1 123 ? -10.825 13.202 2.798 1.00 94.00 123 VAL A O 1
ATOM 949 N N . ASN A 1 124 ? -10.064 15.020 3.870 1.00 81.88 124 ASN A N 1
ATOM 950 C CA . ASN A 1 124 ? -10.461 15.956 2.819 1.00 81.88 124 ASN A CA 1
ATOM 951 C C . ASN A 1 124 ? -9.447 15.917 1.665 1.00 81.88 124 ASN A C 1
ATOM 953 O O . ASN A 1 124 ? -8.256 16.154 1.861 1.00 81.88 124 ASN A O 1
ATOM 957 N N . GLN A 1 125 ? -9.919 15.630 0.450 1.00 68.06 125 GLN A N 1
ATOM 958 C CA . GLN A 1 125 ? -9.099 15.548 -0.773 1.00 68.06 125 GLN A CA 1
ATOM 959 C C . GLN A 1 125 ? -9.076 16.862 -1.579 1.00 68.06 125 GLN A C 1
ATOM 961 O O . GLN A 1 125 ? -8.482 16.898 -2.652 1.00 68.06 125 GLN A O 1
ATOM 966 N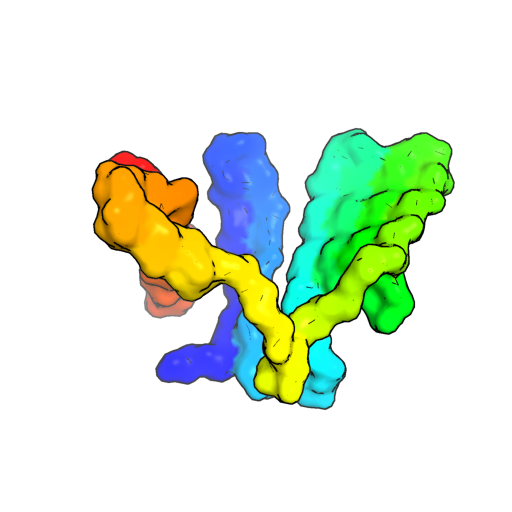 N . ALA A 1 126 ? -9.725 17.917 -1.069 1.00 58.44 126 ALA A N 1
ATOM 967 C CA . ALA A 1 126 ? -9.794 19.239 -1.697 1.00 58.44 126 ALA A CA 1
ATOM 968 C C . ALA A 1 126 ? -8.468 20.013 -1.636 1.00 58.44 126 ALA A C 1
ATOM 970 O O . ALA A 1 126 ? -7.683 19.795 -0.678 1.00 58.44 126 ALA A O 1
#

Radius of gyration: 18.04 Å; Cα contacts (8 Å, |Δi|>4): 132; chains: 1; bounding box: 36×42×40 Å

InterPro domains:
  IPR055170 GFO/IDH/MocA-like oxidoreductase domain [PF22725] (2-42)

Nearest PDB structures (foldseek):
  3ezy-assembly1_C  TM=5.292E-01  e=7.977E-02  Thermotoga maritima
  6iei-assembly1_A-2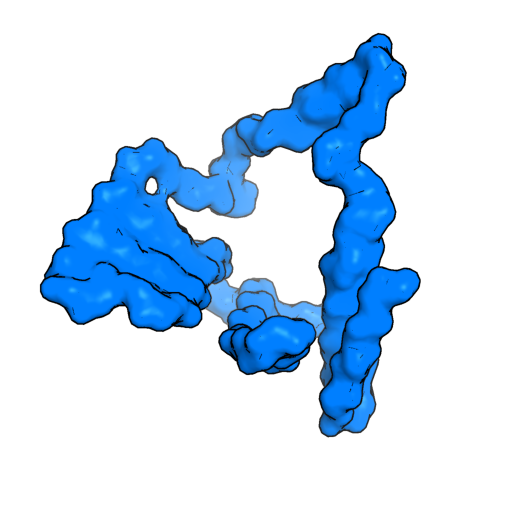  TM=2.196E-01  e=4.491E+00  Borreliella burgdorferi B31
  7y4l-assembly1_WA  TM=2.262E-01  e=3.974E+00  Porphyridium purpureum